Protein AF-A0A527YYB8-F1 (afdb_monomer_lite)

pLDDT: mean 91.95, std 9.49, range [51.38, 98.69]

Secondary structure (DSSP, 8-state):
-TTHHHHHHHHHHHTBTT--TT----B--HHHHHHHT-HHHHHHHHHHHHHHHHHHHHHHHHHHHHHHHHHHHHHHHTT-

Foldseek 3Di:
DVVCVVVVLVVVCCQAPVVDSVDRPDGHPVVVVVCVVDPVNVVVVVVVVVCVVVVVVVCVVVVVVVVVVVVVVVVVVVPD

Sequence (80 aa):
AFLYIPIAVLVALSFNQGGLPTVWSGFSLKWYASLAGNAAILSAALNTLIVALVSTAIATLLGTLLAIGVEMRRQYGSGL

Structure (mmCIF, N/CA/C/O backbone):
data_AF-A0A527YYB8-F1
#
_entry.id   AF-A0A527YYB8-F1
#
loop_
_atom_site.group_PDB
_atom_site.id
_atom_site.type_symbol
_atom_site.label_atom_id
_atom_site.label_alt_id
_atom_site.label_comp_id
_atom_site.label_asym_id
_atom_site.label_entity_id
_atom_site.label_seq_id
_atom_site.pdbx_PDB_ins_code
_atom_site.Cartn_x
_atom_site.Cartn_y
_atom_site.Cartn_z
_atom_site.occupancy
_atom_site.B_iso_or_equiv
_atom_site.auth_seq_id
_atom_site.auth_comp_id
_atom_site.auth_asym_id
_atom_site.auth_atom_id
_atom_site.pdbx_PDB_model_num
ATOM 1 N N . ALA A 1 1 ? -13.151 -16.780 -9.557 1.00 67.19 1 ALA A N 1
ATOM 2 C CA . ALA A 1 1 ? -13.663 -16.333 -8.239 1.00 67.19 1 ALA A CA 1
ATOM 3 C C . ALA A 1 1 ? -12.802 -16.799 -7.057 1.00 67.19 1 ALA A C 1
ATOM 5 O O . ALA A 1 1 ? -12.607 -16.012 -6.144 1.00 67.19 1 ALA A O 1
ATOM 6 N N . PHE A 1 2 ? -12.255 -18.023 -7.072 1.00 88.69 2 PHE A N 1
ATOM 7 C CA . PHE A 1 2 ? -11.526 -18.631 -5.944 1.00 88.69 2 PHE A CA 1
ATOM 8 C C . PHE A 1 2 ? -10.464 -17.739 -5.263 1.00 88.69 2 PHE A C 1
ATOM 10 O O . PHE A 1 2 ? -10.470 -17.639 -4.044 1.00 88.69 2 PHE A O 1
ATOM 17 N N . LEU A 1 3 ? -9.618 -17.027 -6.021 1.00 93.31 3 LEU A N 1
ATOM 18 C CA . LEU A 1 3 ? -8.542 -16.186 -5.458 1.00 93.31 3 LEU A CA 1
ATOM 19 C C . LEU A 1 3 ? -9.033 -14.953 -4.680 1.00 93.31 3 LEU A C 1
ATOM 21 O O . LEU A 1 3 ? -8.339 -14.475 -3.789 1.00 93.31 3 LEU A O 1
ATOM 25 N N . TYR A 1 4 ? -10.223 -14.439 -4.997 1.00 94.81 4 TYR A N 1
ATOM 26 C CA . TYR A 1 4 ? -10.760 -13.238 -4.351 1.00 94.81 4 TYR A CA 1
ATOM 27 C C . TYR A 1 4 ? -11.531 -13.554 -3.073 1.00 94.81 4 TYR A C 1
ATOM 29 O O . TYR A 1 4 ? -11.671 -12.680 -2.224 1.00 94.81 4 TYR A O 1
ATOM 37 N N . ILE A 1 5 ? -12.009 -14.793 -2.914 1.00 94.94 5 ILE A N 1
ATOM 38 C CA . ILE A 1 5 ? -12.785 -15.203 -1.738 1.00 94.94 5 ILE A CA 1
ATOM 39 C C . ILE A 1 5 ? -11.971 -15.015 -0.444 1.00 94.94 5 ILE A C 1
ATOM 41 O O . ILE A 1 5 ? -12.481 -14.348 0.452 1.00 94.94 5 ILE A O 1
ATOM 45 N N . PRO A 1 6 ? -10.708 -15.482 -0.328 1.00 93.56 6 PRO A N 1
ATOM 46 C CA . PRO A 1 6 ? -9.906 -15.250 0.875 1.00 93.56 6 PRO A CA 1
ATOM 47 C C . PRO A 1 6 ? -9.696 -13.766 1.179 1.00 93.56 6 PRO A C 1
ATOM 49 O O . PRO A 1 6 ? -9.778 -13.354 2.332 1.00 93.56 6 PRO A O 1
ATOM 52 N N . ILE A 1 7 ? -9.481 -12.949 0.144 1.00 95.06 7 ILE A N 1
ATOM 53 C CA . ILE A 1 7 ? -9.294 -11.501 0.293 1.00 95.06 7 ILE A CA 1
ATOM 54 C C . ILE A 1 7 ? -10.585 -10.860 0.812 1.00 95.06 7 ILE A C 1
ATOM 56 O O . ILE A 1 7 ? -10.548 -10.091 1.768 1.00 95.06 7 ILE A O 1
ATOM 60 N N . ALA A 1 8 ? -11.736 -11.218 0.240 1.00 94.31 8 ALA A N 1
ATOM 61 C CA . ALA A 1 8 ? -13.036 -10.723 0.681 1.00 94.31 8 ALA A CA 1
ATOM 62 C C . ALA A 1 8 ? -13.357 -11.143 2.125 1.00 94.31 8 ALA A C 1
ATOM 64 O O . ALA A 1 8 ? -13.883 -10.340 2.891 1.00 94.31 8 ALA A O 1
ATOM 65 N N . VAL A 1 9 ? -12.993 -12.368 2.522 1.00 92.69 9 VAL A N 1
ATOM 66 C CA . VAL A 1 9 ? -13.133 -12.843 3.907 1.00 92.69 9 VAL A CA 1
ATOM 67 C C . VAL A 1 9 ? -12.259 -12.023 4.855 1.00 92.69 9 VAL A C 1
ATOM 69 O O . VAL A 1 9 ? -12.751 -11.585 5.890 1.00 92.69 9 VAL A O 1
ATOM 72 N N . LEU A 1 10 ? -10.997 -11.751 4.504 1.00 93.44 10 LEU A N 1
ATOM 73 C CA . LEU A 1 10 ? -10.118 -10.896 5.311 1.00 93.44 10 LEU A CA 1
ATOM 74 C C . LEU A 1 10 ? -10.670 -9.473 5.451 1.00 93.44 10 LEU A C 1
ATOM 76 O O . LEU A 1 10 ? -10.638 -8.916 6.546 1.00 93.44 10 LEU A O 1
ATOM 80 N N . VAL A 1 11 ? -11.217 -8.908 4.371 1.00 94.25 11 VAL A N 1
ATOM 81 C CA . VAL A 1 11 ? -11.878 -7.596 4.401 1.00 94.25 11 VAL A CA 1
ATOM 82 C C . VAL A 1 11 ? -13.121 -7.630 5.289 1.00 94.25 11 VAL A C 1
ATOM 84 O O . VAL A 1 11 ? -13.315 -6.722 6.080 1.00 94.25 11 VAL A O 1
ATOM 87 N N . ALA A 1 12 ? -13.953 -8.670 5.231 1.00 93.00 12 ALA A N 1
ATOM 88 C CA . ALA A 1 12 ? -15.104 -8.781 6.129 1.00 93.00 12 ALA A CA 1
ATOM 89 C C . ALA A 1 12 ? -14.669 -8.904 7.602 1.00 93.00 12 ALA A C 1
ATOM 91 O O . ALA A 1 12 ? -15.232 -8.251 8.481 1.00 93.00 12 ALA A O 1
ATOM 92 N N . LEU A 1 13 ? -13.634 -9.705 7.871 1.00 92.88 13 LEU A N 1
ATOM 93 C CA . LEU A 1 13 ? -13.085 -9.912 9.210 1.00 92.88 13 LEU A CA 1
ATOM 94 C C . LEU A 1 13 ? -12.381 -8.673 9.777 1.00 92.88 13 LEU A C 1
ATOM 96 O O . LEU A 1 13 ? -12.363 -8.520 10.996 1.00 92.88 13 LEU A O 1
ATOM 100 N N . SER A 1 14 ? -11.850 -7.764 8.951 1.00 93.69 14 SER A N 1
ATOM 101 C CA . SER A 1 14 ? -11.251 -6.514 9.450 1.00 93.69 14 SER A CA 1
ATOM 102 C C . SER A 1 14 ? -12.280 -5.593 10.117 1.00 93.69 14 SER A C 1
ATOM 104 O O . SER A 1 14 ? -11.915 -4.794 10.982 1.00 93.69 14 SER A O 1
ATOM 106 N N . PHE A 1 15 ? -13.565 -5.749 9.777 1.00 94.81 15 PHE A N 1
ATOM 107 C CA . PHE A 1 15 ? -14.678 -5.079 10.450 1.00 94.81 15 PHE A CA 1
ATOM 108 C C . PHE A 1 15 ? -15.199 -5.837 11.679 1.00 94.81 15 PHE A C 1
ATOM 110 O O . PHE A 1 15 ? -16.071 -5.320 12.375 1.00 94.81 15 PHE A O 1
ATOM 117 N N . ASN A 1 16 ? -14.702 -7.040 11.983 1.00 94.50 16 ASN A N 1
ATOM 118 C CA . ASN A 1 16 ? -15.150 -7.792 13.151 1.00 94.50 16 ASN A CA 1
ATOM 119 C C . ASN A 1 16 ? -14.623 -7.157 14.445 1.00 94.50 16 ASN A C 1
ATOM 121 O O . ASN A 1 16 ? -13.410 -7.037 14.659 1.00 94.50 16 ASN A O 1
ATOM 125 N N . GLN A 1 17 ? -15.523 -6.829 15.374 1.00 91.31 17 GLN A N 1
ATOM 126 C CA . GLN A 1 17 ? -15.104 -6.323 16.681 1.00 91.31 17 GLN A CA 1
ATOM 127 C C . GLN A 1 17 ? -14.285 -7.362 17.457 1.00 91.31 17 GLN A C 1
ATOM 129 O O . GLN A 1 17 ? -13.358 -6.998 18.166 1.00 91.31 17 GLN A O 1
ATOM 134 N N . GLY A 1 18 ? -14.588 -8.654 17.350 1.00 82.31 18 GLY A N 1
ATOM 135 C CA . GLY A 1 18 ? -13.991 -9.674 18.217 1.00 82.31 18 GLY A CA 1
ATOM 136 C C . GLY A 1 18 ? -12.494 -9.876 17.996 1.00 82.31 18 GLY A C 1
ATOM 137 O O . GLY A 1 18 ? -11.798 -10.309 18.904 1.00 82.31 18 GLY A O 1
ATOM 138 N N . GLY A 1 19 ? -11.978 -9.572 16.801 1.00 74.25 19 GLY A N 1
ATOM 139 C CA . GLY A 1 19 ? -10.599 -9.895 16.412 1.00 74.25 19 GLY A CA 1
ATOM 140 C C . GLY A 1 19 ? -10.331 -11.400 16.240 1.00 74.25 19 GLY A C 1
ATOM 141 O O . GLY A 1 19 ? -9.305 -11.768 15.678 1.00 74.25 19 GLY A O 1
ATOM 142 N N . LEU A 1 20 ? -11.255 -12.272 16.664 1.00 81.81 20 LEU A N 1
ATOM 143 C CA . LEU A 1 20 ? -11.211 -13.708 16.404 1.00 81.81 20 LEU A CA 1
ATOM 144 C C . LEU A 1 20 ? -11.885 -14.039 15.060 1.00 81.81 20 LEU A C 1
ATOM 146 O O . LEU A 1 20 ? -13.022 -13.623 14.837 1.00 81.81 20 LEU A O 1
ATOM 150 N N . PRO A 1 21 ? -11.253 -14.841 14.184 1.00 81.12 21 PRO A N 1
ATOM 151 C CA . PRO A 1 21 ? -11.855 -15.269 12.916 1.00 81.12 21 PRO A CA 1
ATOM 152 C C . PRO A 1 21 ? -13.056 -16.211 13.077 1.00 81.12 21 PRO A C 1
ATOM 154 O O . PRO A 1 21 ? -13.829 -16.389 12.143 1.00 81.12 21 PRO A O 1
ATOM 157 N N . THR A 1 22 ? -13.190 -16.848 14.243 1.00 81.94 22 THR A N 1
ATOM 158 C CA . THR A 1 22 ? -14.158 -17.923 14.503 1.00 81.94 22 THR A CA 1
ATOM 159 C C . THR A 1 22 ? -15.510 -17.429 15.008 1.00 81.94 22 THR A C 1
ATOM 161 O O . THR A 1 22 ? -16.480 -18.181 14.965 1.00 81.94 22 THR A O 1
ATOM 164 N N . VAL A 1 23 ? -15.592 -16.186 15.492 1.00 84.00 23 VAL A N 1
ATOM 165 C CA . VAL A 1 23 ? -16.808 -15.628 16.094 1.00 84.00 23 VAL A CA 1
ATOM 166 C C . VAL A 1 23 ? -17.034 -14.215 15.575 1.00 84.00 23 VAL A C 1
ATOM 168 O O . VAL A 1 23 ? -16.196 -13.331 15.756 1.00 84.00 23 VAL A O 1
ATOM 171 N N . TRP A 1 24 ? -18.194 -13.989 14.959 1.00 87.75 24 TRP A N 1
ATOM 172 C CA . TRP A 1 24 ? -18.628 -12.649 14.580 1.00 87.75 24 TRP A CA 1
ATOM 173 C C . TRP A 1 24 ? -19.166 -11.912 15.808 1.00 87.75 24 TRP A C 1
ATOM 175 O O . TRP A 1 24 ? -20.220 -12.262 16.334 1.00 87.75 24 TRP A O 1
ATOM 1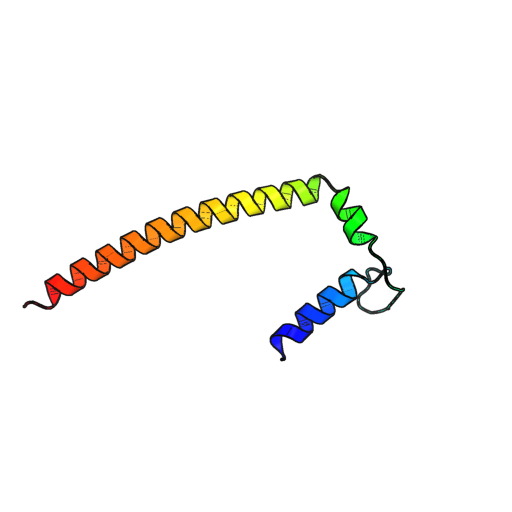85 N N . SER A 1 25 ? -18.450 -10.886 16.266 1.00 88.31 25 SER A N 1
ATOM 186 C CA . SER A 1 25 ? -18.826 -10.095 17.449 1.00 88.31 25 SER A CA 1
ATOM 187 C C . SER A 1 25 ? -19.464 -8.746 17.097 1.00 88.31 25 SER A C 1
ATOM 189 O O . SER A 1 25 ? -19.659 -7.915 17.977 1.00 88.31 25 SER A O 1
ATOM 191 N N . GLY A 1 26 ? -19.777 -8.512 15.817 1.00 90.00 26 GLY A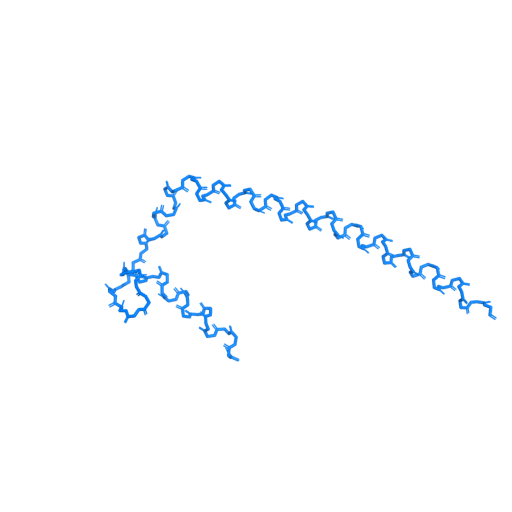 N 1
ATOM 192 C CA . GLY A 1 26 ? -20.391 -7.283 15.307 1.00 90.00 26 GLY A CA 1
ATOM 193 C C . GLY A 1 26 ? -19.486 -6.496 14.354 1.00 90.00 26 GLY A C 1
ATOM 194 O O . GLY A 1 26 ? -18.299 -6.786 14.215 1.00 90.00 26 GLY A O 1
ATOM 195 N N . PHE A 1 27 ? -20.054 -5.469 13.721 1.00 93.94 27 PHE A N 1
ATOM 196 C CA . PHE A 1 27 ? -19.339 -4.555 12.826 1.00 93.94 27 PHE A CA 1
ATOM 197 C C . PHE A 1 27 ? -18.667 -3.418 13.614 1.00 93.94 27 PHE A C 1
ATOM 199 O O . PHE A 1 27 ? -19.290 -2.832 14.501 1.00 93.94 27 PHE A O 1
ATOM 206 N N . SER A 1 28 ? -17.409 -3.085 13.318 1.00 94.56 28 SER A N 1
ATOM 207 C CA . SER A 1 28 ? -16.677 -1.980 13.948 1.00 94.56 28 SER A CA 1
ATOM 208 C C . SER A 1 28 ? -15.496 -1.490 13.110 1.00 94.56 28 SER A C 1
ATOM 210 O O . SER A 1 28 ? -14.843 -2.257 12.413 1.00 94.56 28 SER A O 1
ATOM 212 N N . LEU A 1 29 ? -15.169 -0.203 13.261 1.00 95.25 29 LEU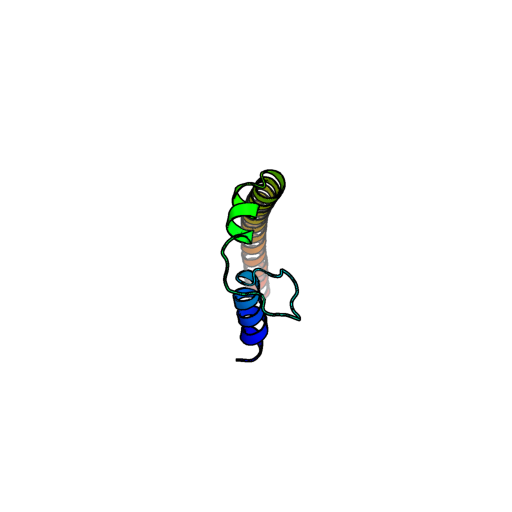 A N 1
ATOM 213 C CA . LEU A 1 29 ? -13.958 0.425 12.721 1.00 95.25 29 LEU A CA 1
ATOM 214 C C . LEU A 1 29 ? -12.828 0.547 13.757 1.00 95.25 29 LEU A C 1
ATOM 216 O O . LEU A 1 29 ? -11.822 1.209 13.502 1.00 95.25 29 LEU A O 1
ATOM 220 N N . LYS A 1 30 ? -12.969 -0.076 14.935 1.00 94.75 30 LYS A N 1
ATOM 221 C CA . LYS A 1 30 ? -12.040 0.108 16.062 1.00 94.75 30 LYS A CA 1
ATOM 222 C C . LYS A 1 30 ? -10.580 -0.178 15.712 1.00 94.75 30 LYS A C 1
ATOM 224 O O . LYS A 1 30 ? -9.691 0.505 16.208 1.00 94.75 30 LYS A O 1
ATOM 229 N N . TRP A 1 31 ? -10.327 -1.164 14.852 1.00 94.31 31 TRP A N 1
ATOM 230 C CA . TRP A 1 31 ? -8.973 -1.554 14.464 1.00 94.31 31 TRP A CA 1
ATOM 231 C C . TRP A 1 31 ? -8.331 -0.518 1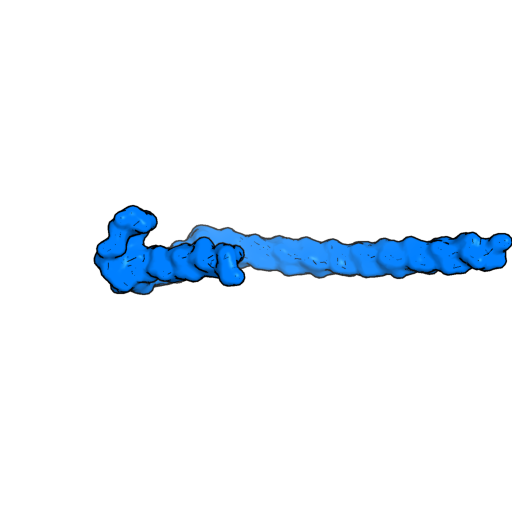3.546 1.00 94.31 31 TRP A C 1
ATOM 233 O O . TRP A 1 31 ? -7.152 -0.229 13.701 1.00 94.31 31 TRP A O 1
ATOM 243 N N . TYR A 1 32 ? -9.113 0.113 12.668 1.00 95.12 32 TYR A N 1
ATOM 244 C CA . TYR A 1 32 ? -8.648 1.233 11.851 1.00 95.12 32 TYR A CA 1
ATOM 245 C C . TYR A 1 32 ? -8.324 2.459 12.714 1.00 95.12 32 TYR A C 1
ATOM 247 O O . TYR A 1 32 ? -7.287 3.085 12.521 1.00 95.12 32 TYR A O 1
ATOM 255 N N . ALA A 1 33 ? -9.159 2.764 13.714 1.00 95.19 33 ALA A N 1
ATOM 256 C CA . ALA A 1 33 ? -8.881 3.840 14.666 1.00 95.19 33 ALA A CA 1
ATOM 257 C C . ALA A 1 33 ? -7.632 3.549 15.521 1.00 95.19 33 ALA A C 1
ATOM 259 O O . ALA A 1 33 ? -6.776 4.413 15.692 1.00 95.19 33 ALA A O 1
ATOM 260 N N . SER A 1 34 ? -7.489 2.313 16.010 1.00 95.06 34 SER A N 1
ATOM 261 C CA . SER A 1 34 ? -6.304 1.875 16.755 1.00 95.06 34 SER A CA 1
ATOM 262 C C . SER A 1 34 ? -5.035 1.931 15.899 1.00 95.06 34 SER A C 1
ATOM 264 O O . SER A 1 34 ? -3.992 2.361 16.386 1.00 95.06 34 SER A O 1
ATOM 266 N N . LEU A 1 35 ? -5.132 1.568 14.616 1.00 95.25 35 LEU A N 1
ATOM 267 C CA . LEU A 1 35 ? -4.042 1.673 13.649 1.00 95.25 35 LEU A CA 1
ATOM 268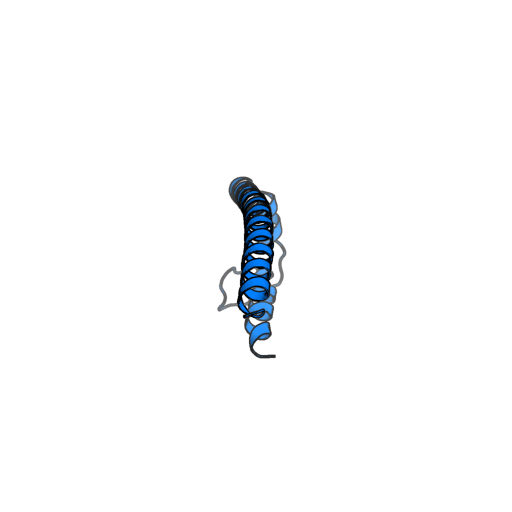 C C . LEU A 1 35 ? -3.629 3.130 13.412 1.00 95.25 35 LEU A C 1
ATOM 270 O O . LEU A 1 35 ? -2.437 3.425 13.410 1.00 95.25 35 LEU A O 1
ATOM 274 N N . ALA A 1 36 ? -4.593 4.042 13.268 1.00 95.50 36 ALA A N 1
ATOM 275 C CA . ALA A 1 36 ? -4.325 5.469 13.084 1.00 95.50 36 ALA A CA 1
ATOM 276 C C . ALA A 1 36 ? -3.598 6.102 14.286 1.00 95.50 36 ALA A C 1
ATOM 278 O O . ALA A 1 36 ? -2.823 7.038 14.112 1.00 95.50 36 ALA A O 1
ATOM 279 N N . GLY A 1 37 ? -3.810 5.577 15.497 1.00 96.19 37 GLY A N 1
ATOM 280 C CA . GLY A 1 37 ? -3.074 5.983 16.698 1.00 96.19 37 GLY A CA 1
ATOM 281 C C . GLY A 1 37 ? -1.725 5.278 16.894 1.00 96.19 37 GLY A C 1
ATOM 282 O O . GLY A 1 37 ? -0.970 5.649 17.791 1.00 96.19 37 GLY A O 1
ATOM 283 N N . ASN A 1 38 ? -1.395 4.261 16.091 1.00 97.56 38 ASN A N 1
ATOM 284 C CA . ASN A 1 38 ? -0.179 3.470 16.266 1.00 97.56 38 ASN A CA 1
ATOM 285 C C . ASN A 1 38 ? 0.975 4.009 15.407 1.00 97.56 38 ASN A C 1
ATOM 287 O O . ASN A 1 38 ? 1.218 3.556 14.286 1.00 97.56 38 ASN A O 1
ATOM 291 N N . ALA A 1 39 ? 1.729 4.955 15.974 1.00 96.69 39 ALA A N 1
ATOM 292 C CA . ALA A 1 39 ? 2.870 5.584 15.311 1.00 96.69 39 ALA A CA 1
ATOM 293 C C . ALA A 1 39 ? 3.945 4.581 14.853 1.00 96.69 39 ALA A C 1
ATOM 295 O O . ALA A 1 39 ? 4.570 4.798 13.816 1.00 96.69 39 ALA A O 1
ATOM 296 N N . ALA A 1 40 ? 4.145 3.474 15.578 1.00 97.88 40 ALA A N 1
ATOM 297 C CA . ALA A 1 40 ? 5.124 2.456 15.204 1.00 97.88 40 ALA A CA 1
ATOM 298 C C . ALA A 1 40 ? 4.709 1.723 13.919 1.00 97.88 40 ALA A C 1
ATOM 300 O O . ALA A 1 40 ? 5.516 1.601 12.998 1.00 97.88 40 ALA A O 1
ATOM 301 N N . ILE A 1 41 ? 3.442 1.297 13.820 1.00 97.50 41 ILE A N 1
ATOM 302 C CA . ILE A 1 41 ? 2.930 0.638 12.609 1.00 97.50 41 ILE A CA 1
ATOM 303 C C . ILE A 1 41 ? 2.914 1.616 11.432 1.00 97.50 41 ILE A C 1
ATOM 305 O O . ILE A 1 41 ? 3.354 1.259 10.340 1.00 97.50 41 ILE A O 1
ATOM 309 N N . LEU A 1 42 ? 2.460 2.855 11.644 1.00 97.94 42 LEU A N 1
ATOM 310 C CA . LEU A 1 42 ? 2.445 3.875 10.591 1.00 97.94 42 LEU A CA 1
ATOM 311 C C . LEU A 1 42 ? 3.854 4.189 10.076 1.00 97.94 42 LEU A C 1
ATOM 313 O O . LEU A 1 42 ? 4.068 4.230 8.866 1.00 97.94 42 LEU A O 1
ATOM 317 N N . SER A 1 43 ? 4.831 4.344 10.971 1.00 97.94 43 SER A N 1
ATOM 318 C CA . SER A 1 43 ? 6.224 4.586 10.577 1.00 97.94 43 SER A CA 1
ATOM 319 C C . SER A 1 43 ? 6.807 3.394 9.821 1.00 97.94 43 SER A C 1
ATOM 321 O O . SER A 1 43 ? 7.464 3.578 8.799 1.00 97.94 43 SER A O 1
ATOM 323 N N . ALA A 1 44 ? 6.528 2.165 10.268 1.00 97.94 44 ALA A N 1
ATOM 324 C CA . ALA A 1 44 ? 6.946 0.964 9.553 1.00 97.94 44 ALA A CA 1
ATOM 325 C C . ALA A 1 44 ? 6.339 0.903 8.142 1.00 97.94 44 ALA A C 1
ATOM 327 O O . ALA A 1 44 ? 7.064 0.652 7.182 1.00 97.94 44 ALA A O 1
ATOM 328 N N . ALA A 1 45 ? 5.046 1.207 7.995 1.00 97.81 45 ALA A N 1
ATOM 329 C CA . ALA A 1 45 ? 4.370 1.239 6.701 1.00 97.81 45 ALA A CA 1
ATOM 330 C C . ALA A 1 45 ? 4.974 2.289 5.752 1.00 97.81 45 ALA A C 1
ATOM 332 O O . ALA A 1 45 ? 5.205 1.993 4.578 1.00 97.81 45 ALA A O 1
ATOM 333 N N . LEU A 1 46 ? 5.285 3.489 6.256 1.00 98.12 46 LEU A N 1
ATOM 334 C CA . LEU A 1 46 ? 5.959 4.531 5.473 1.00 98.12 46 LEU A CA 1
ATOM 335 C C . LEU A 1 46 ? 7.369 4.109 5.053 1.00 98.12 46 LEU A C 1
ATOM 337 O O . LEU A 1 46 ? 7.734 4.275 3.890 1.00 98.12 46 LEU A O 1
ATOM 341 N N . ASN A 1 47 ? 8.139 3.508 5.959 1.00 98.25 47 ASN A N 1
ATOM 342 C CA . ASN A 1 47 ? 9.468 2.994 5.639 1.00 98.25 47 ASN A CA 1
ATOM 343 C C . ASN A 1 47 ? 9.397 1.925 4.542 1.00 98.25 47 ASN A C 1
ATOM 345 O O . ASN A 1 47 ? 10.142 1.994 3.566 1.00 98.25 47 ASN A O 1
ATOM 349 N N . THR A 1 48 ? 8.468 0.972 4.654 1.00 98.38 48 THR A N 1
ATOM 350 C CA . THR A 1 48 ? 8.237 -0.039 3.615 1.00 98.38 48 THR A CA 1
ATOM 351 C C . THR A 1 48 ? 7.858 0.597 2.283 1.00 98.38 48 THR A C 1
ATOM 353 O O . THR A 1 48 ? 8.381 0.178 1.254 1.00 98.38 48 THR A O 1
ATOM 356 N N . LEU A 1 49 ? 6.998 1.619 2.282 1.00 98.44 49 LEU A N 1
ATOM 357 C CA . LEU A 1 49 ? 6.598 2.315 1.060 1.00 98.44 49 LEU A CA 1
ATOM 358 C C . LEU A 1 49 ? 7.792 2.991 0.373 1.00 98.44 49 LEU A C 1
ATOM 360 O O . LEU A 1 49 ? 7.975 2.830 -0.832 1.00 98.44 49 LEU A O 1
ATOM 364 N N . ILE A 1 50 ? 8.632 3.696 1.136 1.00 98.50 50 ILE A N 1
ATOM 365 C CA . ILE A 1 50 ? 9.846 4.340 0.615 1.00 98.50 50 ILE A CA 1
ATOM 366 C C . ILE A 1 50 ? 10.786 3.289 0.017 1.00 98.50 50 ILE A C 1
ATOM 368 O O . ILE A 1 50 ? 11.222 3.426 -1.126 1.00 98.50 50 ILE A O 1
ATOM 372 N N . VAL A 1 51 ? 11.057 2.212 0.759 1.00 98.56 51 VAL A N 1
ATOM 373 C CA . VAL A 1 51 ? 11.933 1.124 0.301 1.00 98.56 51 VAL A CA 1
ATOM 374 C C . VAL A 1 51 ? 11.381 0.472 -0.966 1.00 98.56 51 VAL A C 1
ATOM 376 O O . VAL A 1 51 ? 12.131 0.260 -1.918 1.00 98.56 51 VAL A O 1
ATOM 379 N N . ALA A 1 52 ? 10.078 0.191 -1.015 1.00 98.56 52 ALA A N 1
ATOM 380 C CA . ALA A 1 52 ? 9.433 -0.420 -2.171 1.00 98.56 52 ALA A CA 1
ATOM 381 C C . ALA A 1 52 ? 9.535 0.466 -3.418 1.00 98.56 52 ALA A C 1
ATOM 383 O O . ALA A 1 52 ? 9.876 -0.033 -4.491 1.00 98.56 52 ALA A O 1
ATOM 384 N N . LEU A 1 53 ? 9.292 1.773 -3.289 1.00 98.69 53 LEU A N 1
ATOM 385 C CA . LEU A 1 53 ? 9.365 2.716 -4.407 1.00 98.69 53 LEU A CA 1
ATOM 386 C C . LEU A 1 53 ? 10.791 2.858 -4.944 1.00 98.69 53 LEU A C 1
ATOM 388 O O . LEU A 1 53 ? 11.005 2.741 -6.150 1.00 98.69 53 LEU A O 1
ATOM 392 N N . VAL A 1 54 ? 11.769 3.055 -4.057 1.00 98.62 54 VAL A N 1
ATOM 393 C CA . VAL A 1 54 ? 13.180 3.188 -4.448 1.00 98.62 54 VAL A CA 1
ATOM 394 C C . VAL A 1 54 ? 13.683 1.895 -5.091 1.00 98.62 54 VAL A C 1
ATOM 396 O O . VAL A 1 54 ? 14.288 1.933 -6.162 1.00 98.62 54 VAL A O 1
ATOM 399 N N . SER A 1 55 ? 13.377 0.745 -4.485 1.00 98.50 55 SER A N 1
ATOM 400 C CA . SER A 1 55 ? 13.748 -0.567 -5.022 1.00 98.50 55 SER A CA 1
ATOM 401 C C . SER A 1 55 ? 13.132 -0.807 -6.401 1.00 98.50 55 SER A C 1
ATOM 403 O O . SER A 1 55 ? 13.838 -1.173 -7.338 1.00 98.50 55 SER A O 1
ATOM 405 N N . THR A 1 56 ? 11.839 -0.514 -6.563 1.00 98.50 56 THR A N 1
ATOM 406 C CA . THR A 1 56 ? 11.133 -0.661 -7.845 1.00 98.50 56 THR A CA 1
ATOM 407 C C . THR A 1 56 ? 11.736 0.232 -8.923 1.00 98.50 56 THR A C 1
ATOM 409 O O . THR A 1 56 ? 11.955 -0.231 -10.043 1.00 98.50 56 THR A O 1
ATOM 412 N N . ALA A 1 57 ? 12.040 1.492 -8.603 1.00 98.69 57 ALA A N 1
ATOM 413 C CA . ALA A 1 57 ? 12.642 2.424 -9.551 1.00 98.69 57 ALA A CA 1
ATOM 414 C C . ALA A 1 57 ? 14.014 1.929 -10.031 1.00 98.69 57 ALA A C 1
ATOM 416 O O . ALA A 1 57 ? 14.248 1.835 -11.236 1.00 98.69 57 ALA A O 1
ATOM 417 N N . ILE A 1 58 ? 14.894 1.542 -9.102 1.00 98.62 58 ILE A N 1
ATOM 418 C CA . ILE A 1 58 ? 16.230 1.024 -9.428 1.00 98.62 58 ILE A CA 1
ATOM 419 C C . ILE A 1 58 ? 16.121 -0.270 -10.239 1.00 98.62 58 ILE A C 1
ATOM 421 O O . ILE A 1 58 ? 16.747 -0.388 -11.291 1.00 98.62 58 ILE A O 1
ATOM 425 N N . ALA A 1 59 ? 15.302 -1.224 -9.792 1.00 98.50 59 ALA A N 1
ATOM 426 C CA . ALA A 1 59 ? 15.114 -2.499 -10.476 1.00 98.50 59 ALA A CA 1
ATOM 427 C C . ALA A 1 59 ? 14.572 -2.310 -11.900 1.00 98.50 59 ALA A C 1
ATOM 429 O O . ALA A 1 59 ? 15.049 -2.959 -12.827 1.00 98.50 59 ALA A O 1
ATOM 430 N N . THR A 1 60 ? 13.625 -1.390 -12.094 1.00 98.19 60 THR A N 1
ATOM 431 C CA . THR A 1 60 ? 13.044 -1.101 -13.413 1.00 98.19 60 THR A CA 1
ATOM 432 C C . THR A 1 60 ? 14.060 -0.438 -14.336 1.00 98.19 60 THR A C 1
ATOM 434 O O . THR A 1 60 ? 14.169 -0.831 -15.496 1.00 98.19 60 THR A O 1
ATOM 437 N N . LEU A 1 61 ? 14.840 0.525 -13.837 1.00 98.62 61 LEU A N 1
ATOM 438 C CA . LEU A 1 61 ? 15.896 1.174 -14.616 1.00 98.62 61 LEU A CA 1
ATOM 439 C C . LEU A 1 61 ? 16.955 0.161 -15.053 1.00 98.62 61 LEU A C 1
ATOM 441 O O . LEU A 1 61 ? 17.233 0.034 -16.245 1.00 98.62 61 LEU A O 1
ATOM 445 N N . LEU A 1 62 ? 17.499 -0.604 -14.105 1.00 98.38 62 LEU A N 1
ATOM 446 C CA . LEU A 1 62 ? 18.515 -1.614 -14.395 1.00 98.38 62 LEU A CA 1
ATOM 447 C C . LEU A 1 62 ? 17.969 -2.713 -15.309 1.00 98.38 62 LEU A C 1
ATOM 449 O O . LEU A 1 62 ? 18.618 -3.069 -16.287 1.00 98.38 62 LEU A O 1
ATOM 453 N N . GLY A 1 63 ? 16.761 -3.211 -15.039 1.00 98.00 63 GLY A N 1
ATOM 454 C CA . GLY A 1 63 ? 16.103 -4.221 -15.864 1.00 98.00 63 GLY A CA 1
ATOM 455 C C . GLY A 1 63 ? 15.876 -3.746 -17.299 1.00 98.00 63 GLY A C 1
ATOM 456 O O . GLY A 1 63 ? 16.148 -4.488 -18.239 1.00 98.00 63 GLY A O 1
ATOM 457 N N . THR A 1 64 ? 15.463 -2.490 -17.482 1.00 98.06 64 THR A N 1
ATOM 458 C CA . THR A 1 64 ? 15.259 -1.897 -18.813 1.00 98.06 64 THR A CA 1
ATOM 459 C C . THR A 1 64 ? 16.580 -1.745 -19.566 1.00 98.06 64 THR A C 1
ATOM 461 O O . THR A 1 64 ? 16.672 -2.140 -20.727 1.00 98.06 64 THR A O 1
ATOM 464 N N . LEU A 1 65 ? 17.629 -1.232 -18.911 1.00 97.94 65 LEU A N 1
ATOM 465 C CA . LEU A 1 65 ? 18.960 -1.102 -19.518 1.00 97.94 65 LEU A CA 1
ATOM 466 C C . LEU A 1 65 ? 19.542 -2.465 -19.917 1.00 97.94 65 LEU A C 1
ATOM 468 O O . LEU A 1 65 ? 20.093 -2.605 -21.009 1.00 97.94 65 LEU A O 1
ATOM 472 N N . LEU A 1 66 ? 19.380 -3.480 -19.064 1.00 97.56 66 LEU A N 1
ATOM 473 C CA . LEU A 1 66 ? 19.793 -4.852 -19.360 1.00 97.56 66 LEU A CA 1
ATOM 474 C C . LEU A 1 66 ? 19.022 -5.429 -20.550 1.00 97.56 66 LEU A C 1
ATOM 476 O O . LEU A 1 66 ? 19.639 -6.013 -21.439 1.00 97.56 66 LEU A O 1
ATOM 480 N N . ALA A 1 67 ? 17.702 -5.236 -20.602 1.00 97.00 67 ALA A N 1
ATOM 481 C CA . ALA A 1 67 ? 16.876 -5.701 -21.713 1.00 97.00 67 ALA A CA 1
ATOM 482 C C . ALA A 1 67 ? 17.325 -5.089 -23.051 1.00 97.00 67 ALA A C 1
ATOM 484 O O . ALA A 1 67 ? 17.515 -5.818 -24.024 1.00 97.00 67 ALA A O 1
ATOM 485 N N . ILE A 1 68 ? 17.578 -3.775 -23.081 1.00 97.06 68 ILE A N 1
ATOM 486 C CA . ILE A 1 68 ? 18.087 -3.077 -24.272 1.00 97.06 68 ILE A CA 1
ATOM 487 C C . ILE A 1 68 ? 19.470 -3.610 -24.670 1.00 97.06 68 ILE A C 1
ATOM 489 O O . ILE A 1 68 ? 19.706 -3.900 -25.842 1.00 97.06 68 ILE A O 1
ATOM 493 N N . GLY A 1 69 ? 20.387 -3.775 -23.712 1.00 95.50 69 GLY A N 1
ATOM 494 C CA . GLY A 1 69 ? 21.738 -4.267 -23.988 1.00 95.50 69 GLY A CA 1
ATOM 495 C C . GLY A 1 69 ? 21.759 -5.689 -24.558 1.00 95.50 69 GLY A C 1
ATOM 496 O O . GLY A 1 69 ? 22.499 -5.970 -25.504 1.00 95.50 69 GLY A O 1
ATOM 497 N N . VAL A 1 70 ? 20.926 -6.586 -24.021 1.00 95.88 70 VAL A N 1
ATOM 498 C CA . VAL A 1 70 ? 20.773 -7.957 -24.537 1.00 95.88 70 VAL A CA 1
ATOM 499 C C . VAL A 1 70 ? 20.203 -7.944 -25.953 1.00 95.88 70 VAL A C 1
ATOM 501 O O . VAL A 1 70 ? 20.725 -8.642 -26.824 1.00 95.88 70 VAL A O 1
ATOM 504 N N . GLU A 1 71 ? 19.179 -7.129 -26.203 1.00 95.44 71 GLU A N 1
ATOM 505 C CA . GLU A 1 71 ? 18.547 -7.018 -27.516 1.00 95.44 71 GLU A CA 1
ATOM 506 C C . GLU A 1 71 ? 19.518 -6.483 -28.576 1.00 95.44 71 GLU A C 1
ATOM 508 O O . GLU A 1 71 ? 19.629 -7.058 -29.659 1.00 95.44 71 GLU A O 1
ATOM 513 N N . MET A 1 72 ? 20.307 -5.458 -28.239 1.00 91.00 72 MET A N 1
ATOM 514 C CA . MET A 1 72 ? 21.341 -4.936 -29.133 1.00 91.00 72 MET A CA 1
ATOM 515 C C . MET A 1 72 ? 22.374 -6.017 -29.477 1.00 91.00 72 M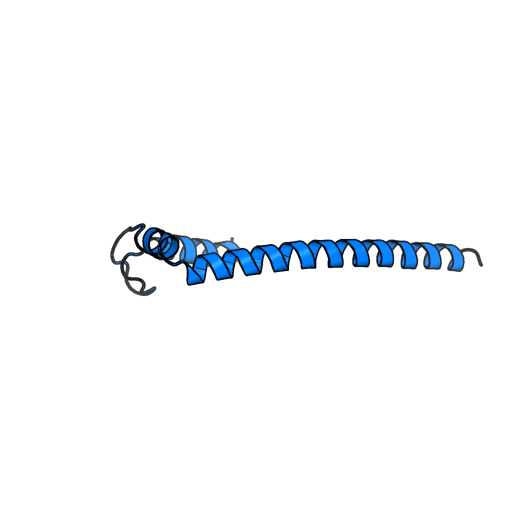ET A C 1
ATOM 517 O O . MET A 1 72 ? 22.678 -6.220 -30.649 1.00 91.00 72 MET A O 1
ATOM 521 N N . ARG A 1 73 ? 22.879 -6.781 -28.496 1.00 90.00 73 ARG A N 1
ATOM 522 C CA . ARG A 1 73 ? 23.831 -7.873 -28.785 1.00 90.00 73 ARG A CA 1
ATOM 523 C C . ARG A 1 73 ? 23.227 -8.979 -29.650 1.00 90.00 73 ARG A C 1
ATOM 525 O O . ARG A 1 73 ? 23.933 -9.536 -30.489 1.00 90.00 73 ARG A O 1
ATOM 532 N N . ARG A 1 74 ? 21.945 -9.299 -29.457 1.00 87.38 74 ARG A N 1
ATOM 533 C CA . ARG A 1 74 ? 21.231 -10.314 -30.243 1.00 87.38 74 ARG A CA 1
ATOM 534 C C . ARG A 1 74 ? 21.153 -9.929 -31.721 1.00 87.38 74 ARG A C 1
ATOM 536 O O . ARG A 1 74 ? 21.444 -10.766 -32.567 1.00 87.38 74 ARG A O 1
ATOM 543 N N . GLN A 1 75 ? 20.812 -8.675 -32.023 1.00 80.56 75 GLN A N 1
ATOM 544 C CA . GLN A 1 75 ? 20.687 -8.182 -33.402 1.00 80.56 75 GLN A CA 1
ATOM 545 C C . GLN A 1 75 ? 22.017 -8.218 -34.172 1.00 80.56 75 GLN A C 1
ATOM 547 O O . GLN A 1 75 ? 22.034 -8.561 -35.352 1.00 80.56 75 GLN A O 1
ATOM 552 N N . TYR A 1 76 ? 23.140 -7.933 -33.504 1.00 73.94 76 TYR A N 1
ATOM 553 C CA . TYR A 1 76 ? 24.471 -8.023 -34.118 1.00 73.94 76 TYR A CA 1
ATOM 554 C C . TYR A 1 76 ? 24.900 -9.469 -34.417 1.00 73.94 76 TYR A C 1
ATOM 556 O O . TYR A 1 76 ? 25.605 -9.704 -35.393 1.00 73.94 76 TYR A O 1
ATOM 564 N N . GLY A 1 77 ? 24.472 -10.444 -33.608 1.00 70.19 77 GLY A N 1
ATOM 565 C CA . GLY A 1 77 ? 24.786 -11.862 -33.823 1.00 70.19 77 GLY A CA 1
ATOM 566 C C . GLY A 1 77 ? 23.962 -12.542 -34.922 1.00 70.19 77 GLY A C 1
ATOM 567 O O . GLY A 1 77 ? 24.370 -13.588 -35.406 1.00 70.19 77 GLY A O 1
ATOM 568 N N . SER A 1 78 ? 22.824 -11.966 -35.327 1.00 63.62 78 SER A N 1
ATOM 569 C CA . SER A 1 78 ? 21.950 -12.509 -36.382 1.00 63.62 78 SER A CA 1
ATOM 570 C C . SER A 1 78 ? 22.289 -12.040 -37.806 1.00 63.62 78 SER A C 1
ATOM 572 O O . SER A 1 78 ? 21.559 -12.369 -38.736 1.00 63.62 78 SER A O 1
ATOM 574 N N . GLY A 1 79 ? 23.338 -11.224 -37.970 1.00 60.94 79 GLY A N 1
ATOM 575 C CA . GLY A 1 79 ? 23.794 -10.691 -39.264 1.00 60.94 79 GLY A CA 1
ATOM 576 C C . GLY A 1 79 ? 24.969 -11.445 -39.906 1.00 60.94 79 GLY A C 1
ATOM 577 O O . GLY A 1 79 ? 25.509 -10.955 -40.897 1.00 60.94 79 GLY A O 1
ATOM 578 N N . LEU A 1 80 ? 25.373 -12.588 -39.341 1.00 51.38 80 LEU A N 1
ATOM 579 C CA . LEU A 1 80 ? 26.351 -13.544 -39.884 1.00 51.38 80 LEU A CA 1
ATOM 580 C C . LEU A 1 80 ? 25.656 -14.884 -40.137 1.00 51.38 80 LEU A C 1
ATOM 582 O O . LEU A 1 80 ? 26.073 -15.575 -41.090 1.00 51.38 80 LEU A O 1
#

Radius of gyration: 23.06 Å; chains: 1; bounding box: 47×25×58 Å